Protein AF-A0A7C4MKB6-F1 (afdb_monomer)

Mean predicted aligned error: 14.0 Å

pLDDT: mean 79.18, std 19.75, range [40.75, 98.25]

Secondary structure (DSSP, 8-state):
--------TT--------------TTSHHHHHHHHHHHHHHHHHHHHHHHHHHHHHHHHHHTS---HHHHHHHHHHHHHHHHHHHHHHHHHHHHHHHHHHH-

Nearest PDB structures (foldseek):
  5j2l-assembly1_B  TM=8.017E-01  e=1.141E+00  synthetic construct
  3fd9-assembly1_C  TM=7.558E-01  e=8.996E+00  Pseudomonas aeruginosa UCBPP-PA14

Radius of gyration: 30.54 Å; Cα contacts (8 Å, |Δi|>4): 33; chains: 1; bounding box: 99×47×46 Å

Solvent-accessible surface area (backbone atoms only — not comparable to full-atom values): 6177 Å² total; per-residue (Å²): 138,81,87,85,86,77,88,73,91,89,71,81,82,71,78,73,81,81,73,79,77,81,70,72,91,68,68,70,56,63,69,47,53,56,60,47,52,54,50,52,48,53,50,52,32,53,52,31,43,52,50,20,51,50,42,47,50,33,44,75,71,63,78,39,86,63,62,65,62,32,51,51,34,43,51,50,21,54,50,42,49,53,52,50,48,56,50,51,52,56,50,51,54,52,52,55,51,54,66,71,75,109

Foldseek 3Di:
DDDDDDDDPPPPPPPDPPPPPPPDPPPVVVVVVVVVVLVVLVVVLVVLVVVLVVVVVCCVVVVDVDPVVSVVSVVVSVVSVVVSVVVVVVVVVVVVVVVVVD

Sequence (102 aa):
MVGKIILSLDRLNLPKPKVEEKITKEEEKVESGFLKLLKDGLKKVNDLEKEADNLSQKLATGEIDDVHEVAIAVRKAELAVRLLTEIRNRLIDAYDRLSRLT

Structure (mmCIF, N/CA/C/O backbone):
data_AF-A0A7C4MKB6-F1
#
_entry.id   AF-A0A7C4MKB6-F1
#
loop_
_atom_site.group_PDB
_atom_site.id
_atom_site.type_symbol
_atom_site.label_atom_id
_atom_site.label_alt_id
_atom_site.label_comp_id
_atom_site.label_asym_id
_atom_site.label_entity_id
_atom_site.label_seq_id
_atom_site.pdbx_PDB_ins_code
_atom_site.Cartn_x
_atom_site.Cartn_y
_atom_site.Cartn_z
_atom_site.occupancy
_atom_site.B_iso_or_equiv
_atom_site.auth_seq_id
_atom_site.auth_comp_id
_atom_site.auth_asym_id
_atom_site.auth_atom_id
_atom_site.pdbx_PDB_model_num
ATOM 1 N N . MET A 1 1 ? 80.114 -39.858 7.211 1.00 43.62 1 MET A N 1
ATOM 2 C CA . MET A 1 1 ? 79.692 -39.264 5.921 1.00 43.62 1 MET A CA 1
ATOM 3 C C . MET A 1 1 ? 78.258 -39.721 5.700 1.00 43.62 1 MET A C 1
ATOM 5 O O . MET A 1 1 ? 78.057 -40.916 5.688 1.00 43.62 1 MET A O 1
ATOM 9 N N . VAL A 1 2 ? 77.210 -38.907 5.633 1.00 40.75 2 VAL A N 1
ATOM 10 C CA . VAL A 1 2 ? 77.088 -37.484 5.314 1.00 40.75 2 VAL A CA 1
ATOM 11 C C . VAL A 1 2 ? 75.821 -36.998 6.032 1.00 40.75 2 VAL A C 1
ATOM 13 O O . VAL A 1 2 ? 74.726 -37.470 5.749 1.00 40.75 2 VAL A O 1
ATOM 16 N N . GLY A 1 3 ? 75.981 -36.099 7.004 1.00 41.25 3 GLY A N 1
ATOM 17 C CA . GLY A 1 3 ? 74.882 -35.259 7.471 1.00 41.25 3 GLY A CA 1
ATOM 18 C C . GLY A 1 3 ? 74.602 -34.150 6.453 1.00 41.25 3 GLY A C 1
ATOM 19 O O . GLY A 1 3 ? 75.486 -33.812 5.669 1.00 41.25 3 GLY A O 1
ATOM 20 N N . LYS A 1 4 ? 73.407 -33.552 6.551 1.00 56.78 4 LYS A N 1
ATOM 21 C CA . LYS A 1 4 ? 72.849 -32.444 5.742 1.00 56.78 4 LYS A CA 1
ATOM 22 C C . LYS A 1 4 ? 72.079 -32.846 4.481 1.00 56.78 4 LYS A C 1
ATOM 24 O O . LYS A 1 4 ? 72.532 -32.566 3.382 1.00 56.78 4 LYS A O 1
ATOM 29 N N . ILE A 1 5 ? 70.852 -33.338 4.662 1.00 48.12 5 ILE A N 1
ATOM 30 C CA . ILE A 1 5 ? 69.697 -32.877 3.867 1.00 48.12 5 ILE A CA 1
ATOM 31 C C . ILE A 1 5 ? 68.487 -32.775 4.817 1.00 48.12 5 ILE A C 1
ATOM 33 O O . ILE A 1 5 ? 67.498 -33.485 4.702 1.00 48.12 5 ILE A O 1
ATOM 37 N N . ILE A 1 6 ? 68.598 -31.917 5.834 1.00 43.72 6 ILE A N 1
ATOM 38 C CA . ILE A 1 6 ? 67.425 -31.155 6.278 1.00 43.72 6 ILE A CA 1
ATOM 39 C C . ILE A 1 6 ? 67.413 -29.920 5.381 1.00 43.72 6 ILE A C 1
ATOM 41 O O . ILE A 1 6 ? 68.487 -29.407 5.064 1.00 43.72 6 ILE A O 1
ATOM 45 N N . LEU A 1 7 ? 66.210 -29.439 5.067 1.00 49.56 7 LEU A N 1
ATOM 46 C CA . LEU A 1 7 ? 65.864 -28.202 4.357 1.00 49.56 7 LEU A CA 1
ATOM 47 C C . LEU A 1 7 ? 65.522 -28.440 2.886 1.00 49.56 7 LEU A C 1
ATOM 49 O O . LEU A 1 7 ? 66.403 -28.412 2.034 1.00 49.56 7 LEU A O 1
ATOM 53 N N . SER A 1 8 ? 64.222 -28.606 2.600 1.00 53.00 8 SER A N 1
ATOM 54 C CA . SER A 1 8 ? 63.514 -27.761 1.608 1.00 53.00 8 SER A CA 1
ATOM 55 C C . SER A 1 8 ? 62.029 -28.100 1.381 1.00 53.00 8 SER A C 1
ATOM 57 O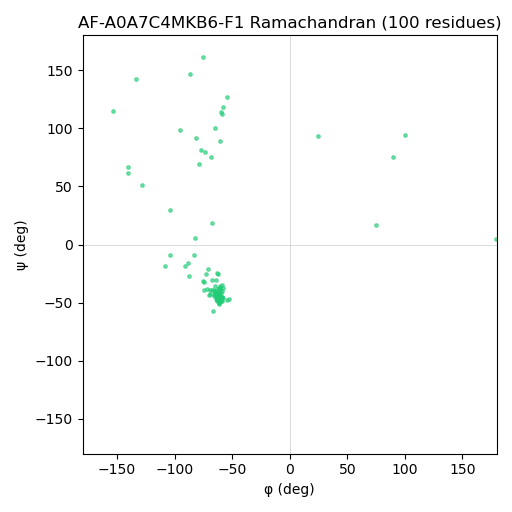 O . SER A 1 8 ? 61.402 -27.442 0.560 1.00 53.00 8 SER A O 1
ATOM 59 N N . LEU A 1 9 ? 61.402 -29.036 2.106 1.00 49.69 9 LEU A N 1
ATOM 60 C CA . L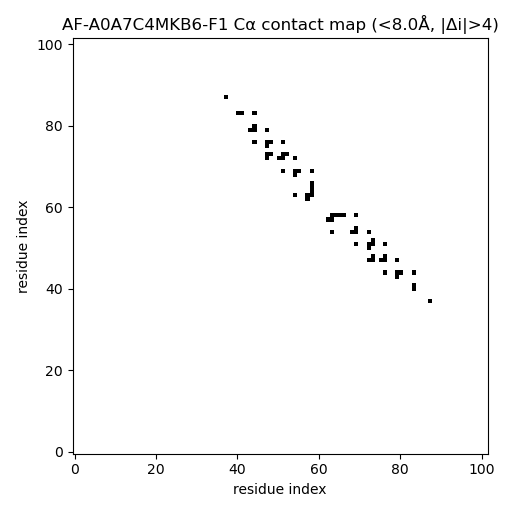EU A 1 9 ? 59.971 -29.329 1.873 1.00 49.69 9 LEU A CA 1
ATOM 61 C C . LEU A 1 9 ? 58.973 -28.379 2.572 1.00 49.69 9 LEU A C 1
ATOM 63 O O . LEU A 1 9 ? 57.773 -28.561 2.425 1.00 49.69 9 LEU A O 1
ATOM 67 N N . ASP A 1 10 ? 59.449 -27.311 3.223 1.00 55.91 10 ASP A N 1
ATOM 68 C CA . ASP A 1 10 ? 58.616 -26.278 3.874 1.00 55.91 10 ASP A CA 1
ATOM 69 C C . ASP A 1 10 ? 58.519 -24.956 3.090 1.00 55.91 10 ASP A C 1
ATOM 71 O O . ASP A 1 10 ? 58.379 -23.877 3.669 1.00 55.91 10 ASP A O 1
ATOM 75 N N . ARG A 1 11 ? 58.618 -24.979 1.754 1.00 57.00 11 ARG A N 1
ATOM 76 C CA . ARG A 1 11 ? 58.449 -23.756 0.945 1.00 57.00 11 ARG A CA 1
ATOM 77 C C . ARG A 1 11 ? 57.680 -23.987 -0.345 1.00 57.00 11 ARG A C 1
ATOM 79 O O . ARG A 1 11 ? 58.199 -23.765 -1.429 1.00 57.00 11 ARG A O 1
ATOM 86 N N . LEU A 1 12 ? 56.400 -24.312 -0.208 1.00 52.25 12 LEU A N 1
ATOM 87 C CA . LEU A 1 12 ? 55.410 -23.897 -1.202 1.00 52.25 12 LEU A CA 1
ATOM 88 C C . LEU A 1 12 ? 54.224 -23.195 -0.520 1.00 52.25 12 LEU A C 1
ATOM 90 O O . LEU A 1 12 ? 53.063 -23.512 -0.747 1.00 52.25 12 LEU A O 1
ATOM 94 N N . ASN A 1 13 ? 54.518 -22.198 0.324 1.00 54.25 13 ASN A N 1
ATOM 95 C CA . ASN A 1 13 ? 53.535 -21.161 0.632 1.00 54.25 13 ASN A CA 1
ATOM 96 C C . ASN A 1 13 ? 53.491 -20.207 -0.564 1.00 54.25 13 ASN A C 1
ATOM 98 O O . ASN A 1 13 ? 54.178 -19.186 -0.587 1.00 54.25 13 ASN A O 1
ATOM 102 N N . LEU A 1 14 ? 52.751 -20.607 -1.599 1.00 63.56 14 LEU A N 1
ATOM 103 C CA . LEU A 1 14 ? 52.451 -19.742 -2.731 1.00 63.56 14 LEU A CA 1
ATOM 104 C C . LEU A 1 14 ? 51.746 -18.494 -2.175 1.00 63.56 14 LEU A C 1
ATOM 106 O O . LEU A 1 14 ? 50.680 -18.635 -1.566 1.00 63.56 14 LEU A O 1
ATOM 110 N N . PRO A 1 15 ? 52.306 -17.280 -2.334 1.00 55.88 15 PRO A N 1
ATOM 111 C CA . PRO A 1 15 ? 51.576 -16.073 -1.997 1.00 55.88 15 PRO A CA 1
ATOM 112 C C . PRO A 1 15 ? 50.320 -16.054 -2.866 1.00 55.88 15 PRO A C 1
ATOM 114 O O . PRO A 1 15 ? 50.400 -15.980 -4.092 1.00 55.88 15 PRO A O 1
ATOM 117 N N . LYS A 1 16 ? 49.151 -16.172 -2.229 1.00 60.62 16 LYS A N 1
ATOM 118 C CA . LYS A 1 16 ? 47.872 -15.943 -2.903 1.00 60.62 16 LYS A CA 1
ATOM 119 C C . LYS A 1 16 ? 47.959 -14.551 -3.534 1.00 60.62 16 LYS A C 1
ATOM 121 O O . LYS A 1 16 ? 48.314 -13.617 -2.808 1.00 60.62 16 LYS A O 1
ATOM 126 N N . PRO A 1 17 ? 47.691 -14.390 -4.841 1.00 45.50 17 PRO A N 1
ATOM 127 C CA . PRO A 1 17 ? 47.706 -13.076 -5.451 1.00 45.50 17 PRO A CA 1
ATOM 128 C C . PRO A 1 17 ? 46.679 -12.227 -4.710 1.00 45.50 17 PRO A C 1
ATOM 130 O O . PRO A 1 17 ? 45.478 -12.493 -4.745 1.00 45.50 17 PRO A O 1
ATOM 133 N N . LYS A 1 18 ? 47.174 -11.228 -3.981 1.00 57.06 18 LYS A N 1
ATOM 134 C CA . LYS A 1 18 ? 46.357 -10.155 -3.439 1.00 57.06 18 LYS A CA 1
ATOM 135 C C . LYS A 1 18 ? 46.000 -9.278 -4.629 1.00 57.06 18 LYS A C 1
ATOM 137 O O . LYS A 1 18 ? 46.660 -8.281 -4.895 1.00 57.06 18 LYS A O 1
ATOM 142 N N . VAL A 1 19 ? 45.011 -9.728 -5.396 1.00 56.81 19 VAL A N 1
ATOM 143 C CA . VAL A 1 19 ? 44.291 -8.856 -6.313 1.00 56.81 19 VAL A CA 1
ATOM 144 C C . VAL A 1 19 ? 43.578 -7.871 -5.401 1.00 56.81 19 VAL A C 1
ATOM 146 O O . VAL A 1 19 ? 42.606 -8.205 -4.728 1.00 56.81 19 VAL A O 1
ATOM 149 N N . GLU A 1 20 ? 44.157 -6.684 -5.270 1.00 53.22 20 GLU A N 1
ATOM 150 C CA . GLU A 1 20 ? 43.446 -5.521 -4.771 1.00 53.22 20 GLU A CA 1
ATOM 151 C C . GLU A 1 20 ? 42.293 -5.258 -5.743 1.00 53.22 20 GLU A C 1
ATOM 153 O O . GLU A 1 20 ? 42.437 -4.533 -6.723 1.00 53.22 20 GLU A O 1
ATOM 158 N N . GLU A 1 21 ? 41.140 -5.876 -5.486 1.00 50.62 21 GLU A N 1
ATOM 159 C CA . GLU A 1 21 ? 39.869 -5.493 -6.089 1.00 50.62 21 GLU A CA 1
ATOM 160 C C . GLU A 1 21 ? 39.463 -4.120 -5.541 1.00 50.62 21 GLU A C 1
ATOM 162 O O . GLU A 1 21 ? 38.571 -3.963 -4.710 1.00 50.62 21 GLU A O 1
ATOM 167 N N . LYS A 1 22 ? 40.125 -3.074 -6.036 1.00 53.84 22 LYS A N 1
ATOM 168 C CA . LYS A 1 22 ? 39.457 -1.792 -6.255 1.00 53.84 22 LYS A CA 1
ATOM 169 C C . LYS A 1 22 ? 38.654 -1.913 -7.549 1.00 53.84 22 LYS A C 1
ATOM 171 O O . LYS A 1 22 ? 38.994 -1.305 -8.557 1.00 53.84 22 LYS A O 1
ATOM 176 N N . ILE A 1 23 ? 37.595 -2.715 -7.509 1.00 46.78 23 ILE A N 1
ATOM 177 C CA . ILE A 1 23 ? 36.562 -2.718 -8.541 1.00 46.78 23 ILE A CA 1
ATOM 178 C C . ILE A 1 23 ? 35.448 -1.795 -8.031 1.00 46.78 23 ILE A C 1
ATOM 180 O O . ILE A 1 23 ? 34.709 -2.105 -7.102 1.00 46.78 23 ILE A O 1
ATOM 184 N N . THR A 1 24 ? 35.496 -0.564 -8.539 1.00 45.34 24 THR A N 1
ATOM 185 C CA . THR A 1 24 ? 34.351 0.290 -8.893 1.00 45.34 24 THR A CA 1
ATOM 186 C C . THR A 1 24 ? 33.022 0.018 -8.172 1.00 45.34 24 THR A C 1
ATOM 188 O O . THR A 1 24 ? 32.150 -0.707 -8.635 1.00 45.34 24 THR A O 1
ATOM 191 N N . LYS A 1 25 ? 32.814 0.753 -7.075 1.00 50.19 25 LYS A N 1
ATOM 192 C CA . LYS A 1 25 ? 31.575 0.861 -6.277 1.00 50.19 25 LYS A CA 1
ATOM 193 C C . LYS A 1 25 ? 30.392 1.556 -6.988 1.00 50.19 25 LYS A C 1
ATOM 195 O O . LYS A 1 25 ? 29.479 2.043 -6.320 1.00 50.19 25 LYS A O 1
ATOM 200 N N . GLU A 1 26 ? 30.421 1.663 -8.313 1.00 48.91 26 GLU A N 1
ATOM 201 C CA . GLU A 1 26 ? 29.447 2.441 -9.096 1.00 48.91 26 GLU A CA 1
ATOM 202 C C . GLU A 1 26 ? 28.467 1.578 -9.905 1.00 48.91 26 GLU A C 1
ATOM 204 O O . GLU A 1 26 ? 27.375 2.054 -10.206 1.00 48.91 26 GLU A O 1
ATOM 209 N N . GLU A 1 27 ? 28.760 0.297 -10.152 1.00 47.88 27 GLU A N 1
ATOM 210 C CA . GLU A 1 27 ? 27.881 -0.579 -10.949 1.00 47.88 27 GLU A CA 1
ATOM 211 C C . GLU A 1 27 ? 26.780 -1.278 -10.116 1.00 47.88 27 GLU A C 1
ATOM 213 O O . GLU A 1 27 ? 25.671 -1.475 -10.606 1.00 47.88 27 GLU A O 1
ATOM 218 N N . GLU A 1 28 ? 26.987 -1.522 -8.815 1.00 48.78 28 GLU A N 1
ATOM 219 C CA . GLU A 1 28 ? 25.980 -2.162 -7.934 1.00 48.78 28 GLU A CA 1
ATOM 220 C C . GLU A 1 28 ? 24.758 -1.278 -7.603 1.00 48.78 28 GLU A C 1
ATOM 222 O O . GLU A 1 28 ? 23.700 -1.768 -7.196 1.00 48.78 28 GLU A O 1
ATOM 227 N N . LYS A 1 29 ? 24.858 0.052 -7.740 1.00 53.16 29 LYS A N 1
ATOM 228 C CA . LYS A 1 29 ? 23.768 0.949 -7.312 1.00 53.16 29 LYS A CA 1
ATOM 229 C C . LYS A 1 29 ? 22.575 0.946 -8.264 1.00 53.16 29 LYS A C 1
ATOM 231 O O . LYS A 1 29 ? 21.447 1.127 -7.797 1.00 53.16 29 LYS A O 1
ATOM 236 N N . VAL A 1 30 ? 22.794 0.744 -9.562 1.00 53.34 30 VAL A N 1
ATOM 237 C CA . VAL A 1 30 ? 21.730 0.840 -10.576 1.00 53.34 30 VAL A CA 1
ATOM 238 C C . VAL A 1 30 ? 20.806 -0.378 -10.521 1.00 53.34 30 VAL A C 1
ATOM 240 O O . VAL A 1 30 ? 19.586 -0.215 -10.553 1.00 53.34 30 VAL A O 1
ATOM 243 N N . GLU A 1 31 ? 21.360 -1.573 -10.307 1.00 55.16 31 GLU A N 1
ATOM 244 C CA . GLU A 1 31 ? 20.581 -2.808 -10.135 1.00 55.16 31 GLU A CA 1
ATOM 245 C C . GLU A 1 31 ? 19.696 -2.757 -8.870 1.00 55.16 31 GLU A C 1
ATOM 247 O O . GLU A 1 31 ? 18.571 -3.264 -8.843 1.00 55.16 31 GLU A O 1
ATOM 252 N N . SER A 1 32 ? 20.148 -2.033 -7.838 1.00 64.25 32 SER A N 1
ATOM 253 C CA . SER A 1 32 ? 19.413 -1.871 -6.579 1.00 64.25 32 SER A CA 1
ATOM 254 C C . SER A 1 32 ? 18.208 -0.921 -6.666 1.00 64.25 32 SER A C 1
ATOM 256 O O . SER A 1 32 ? 17.215 -1.125 -5.966 1.00 64.25 32 SER A O 1
ATOM 258 N N . GLY A 1 33 ? 18.258 0.115 -7.513 1.00 79.75 33 GLY A N 1
ATOM 259 C CA . GLY A 1 33 ? 17.249 1.183 -7.536 1.00 79.75 33 GLY A CA 1
ATOM 260 C C . GLY A 1 33 ? 15.875 0.708 -8.014 1.00 79.75 33 GLY A C 1
ATOM 261 O O . GLY A 1 33 ? 14.849 1.085 -7.445 1.00 79.75 33 GLY A O 1
ATOM 262 N N . PHE A 1 34 ? 15.867 -0.174 -9.015 1.00 77.38 34 PHE A N 1
ATOM 263 C CA . PHE A 1 34 ? 14.663 -0.763 -9.598 1.00 77.38 34 PHE A CA 1
ATOM 264 C C . PHE A 1 34 ? 13.923 -1.674 -8.612 1.00 77.38 34 PHE A C 1
ATOM 266 O O . PHE A 1 34 ? 12.756 -1.435 -8.287 1.00 77.38 34 PHE A O 1
ATOM 2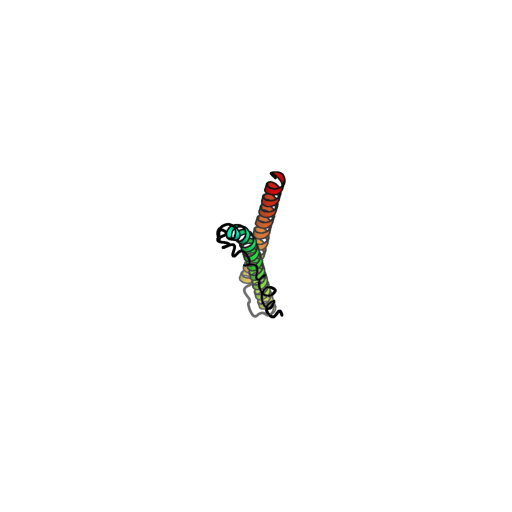73 N N . LEU A 1 35 ? 14.618 -2.696 -8.102 1.00 82.75 35 LEU A N 1
ATOM 274 C CA . LEU A 1 35 ? 14.042 -3.646 -7.151 1.00 82.75 35 LEU A CA 1
ATOM 275 C C . LEU A 1 35 ? 13.592 -2.932 -5.880 1.00 82.75 35 LEU A C 1
ATOM 277 O O . LEU A 1 35 ? 12.554 -3.273 -5.313 1.00 82.75 35 LEU A O 1
ATOM 281 N N . LYS A 1 36 ? 14.336 -1.904 -5.459 1.00 87.75 36 LYS A N 1
ATOM 282 C CA . LYS A 1 36 ? 13.961 -1.063 -4.329 1.00 87.75 36 LYS A CA 1
ATOM 283 C C . LYS A 1 36 ? 12.658 -0.308 -4.586 1.00 87.75 36 LYS A C 1
ATOM 285 O O . LYS A 1 36 ? 11.778 -0.374 -3.738 1.00 87.75 36 LYS A O 1
ATOM 290 N N . LEU A 1 37 ? 12.496 0.354 -5.735 1.00 86.06 37 LEU A N 1
ATOM 291 C CA . LEU A 1 37 ? 11.260 1.078 -6.052 1.00 86.06 37 LEU A CA 1
ATOM 292 C C . LEU A 1 37 ? 10.043 0.142 -6.089 1.00 86.06 37 LEU A C 1
ATOM 294 O O . LEU A 1 37 ? 9.006 0.464 -5.512 1.00 86.06 37 LEU A O 1
ATOM 298 N N . LEU A 1 38 ? 10.176 -1.028 -6.723 1.00 87.56 38 LEU A N 1
ATOM 299 C CA . LEU A 1 38 ? 9.102 -2.022 -6.779 1.00 87.56 38 LEU A CA 1
ATOM 300 C C . LEU A 1 38 ? 8.747 -2.547 -5.379 1.00 87.56 38 LEU A C 1
ATOM 302 O O . LEU A 1 38 ? 7.571 -2.630 -5.028 1.00 87.56 38 LEU A O 1
ATOM 306 N N . LYS A 1 39 ? 9.758 -2.862 -4.562 1.00 91.75 39 LYS A N 1
ATOM 307 C CA . LYS A 1 39 ? 9.580 -3.323 -3.180 1.00 91.75 39 LYS A CA 1
ATOM 308 C C . LYS A 1 39 ? 8.928 -2.257 -2.301 1.00 91.75 39 LYS A C 1
ATOM 310 O O . LYS A 1 39 ? 8.029 -2.577 -1.526 1.00 91.75 39 LYS A O 1
ATOM 315 N N . ASP A 1 40 ? 9.353 -1.006 -2.438 1.00 92.81 40 ASP A N 1
ATOM 316 C CA . ASP A 1 40 ? 8.787 0.131 -1.714 1.00 92.81 40 ASP A CA 1
ATOM 317 C C . ASP A 1 40 ? 7.319 0.354 -2.125 1.00 92.81 40 ASP A C 1
ATOM 319 O O . ASP A 1 40 ? 6.460 0.546 -1.263 1.00 92.81 40 ASP A O 1
ATOM 323 N N . GLY A 1 41 ? 7.004 0.243 -3.421 1.00 93.06 41 GLY A N 1
ATOM 324 C CA . GLY A 1 41 ? 5.637 0.323 -3.940 1.00 93.06 41 GLY A CA 1
ATOM 325 C C . 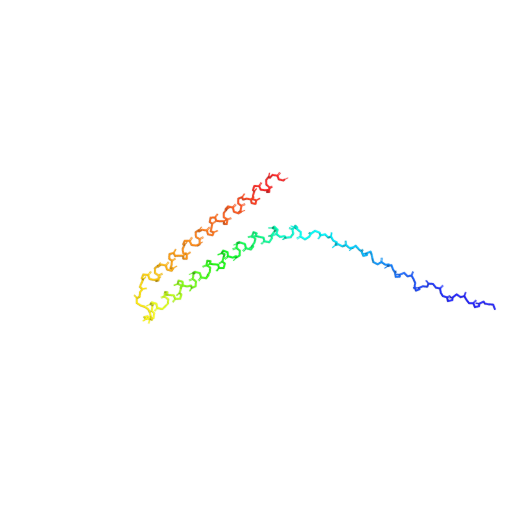GLY A 1 41 ? 4.733 -0.797 -3.420 1.00 93.06 41 GLY A C 1
ATOM 326 O O . GLY A 1 41 ? 3.645 -0.522 -2.920 1.00 93.06 41 GLY A O 1
ATOM 327 N N . LEU A 1 42 ? 5.205 -2.048 -3.459 1.00 95.69 42 LEU A N 1
ATOM 328 C CA . LEU A 1 42 ? 4.498 -3.203 -2.892 1.00 95.69 42 LEU A CA 1
ATOM 329 C C . LEU A 1 42 ? 4.230 -3.028 -1.398 1.00 95.69 42 LEU A C 1
ATOM 331 O O . LEU A 1 42 ? 3.114 -3.259 -0.936 1.00 95.69 42 LEU A O 1
ATOM 335 N N . LYS A 1 43 ? 5.238 -2.577 -0.642 1.00 97.00 43 LYS A N 1
ATOM 336 C CA . LYS A 1 43 ? 5.083 -2.291 0.784 1.00 97.00 43 LYS A CA 1
ATOM 337 C C . LYS A 1 43 ? 4.015 -1.221 1.007 1.00 97.00 43 LYS A C 1
ATOM 339 O O . LYS A 1 43 ? 3.141 -1.410 1.845 1.00 97.00 43 LYS A O 1
ATOM 344 N N . LYS A 1 44 ? 4.046 -0.137 0.227 1.00 96.56 44 LYS A N 1
ATOM 345 C CA . LYS A 1 44 ? 3.074 0.953 0.348 1.00 96.56 44 LYS A CA 1
ATOM 346 C C . LYS A 1 44 ? 1.645 0.498 0.054 1.00 96.56 44 LYS A C 1
ATOM 348 O O . LYS A 1 44 ? 0.738 0.911 0.769 1.00 96.56 44 LYS A O 1
ATOM 353 N N . VAL A 1 45 ? 1.450 -0.334 -0.967 1.00 97.12 45 VAL A N 1
ATOM 354 C CA . VAL A 1 45 ? 0.143 -0.928 -1.285 1.00 97.12 45 VAL A CA 1
ATOM 355 C C . VAL A 1 45 ? -0.353 -1.787 -0.126 1.00 97.12 45 VAL A C 1
ATOM 357 O O . VAL A 1 45 ? -1.456 -1.567 0.356 1.00 97.12 45 VAL A O 1
ATOM 360 N N . ASN A 1 46 ? 0.487 -2.687 0.383 1.00 97.94 46 ASN A N 1
ATOM 361 C CA . ASN A 1 46 ? 0.144 -3.539 1.520 1.00 97.94 46 ASN A CA 1
ATOM 362 C C . ASN A 1 46 ? -0.185 -2.730 2.789 1.00 97.94 46 ASN A C 1
ATOM 364 O O . ASN A 1 46 ? -1.079 -3.099 3.543 1.00 97.94 46 ASN A O 1
ATOM 368 N N . ASP A 1 47 ? 0.530 -1.633 3.040 1.00 98.25 47 ASP A N 1
ATOM 369 C CA . ASP A 1 47 ? 0.239 -0.759 4.180 1.00 98.25 47 ASP A CA 1
ATOM 370 C C . ASP A 1 47 ? -1.135 -0.078 4.022 1.00 98.25 47 ASP A C 1
ATOM 372 O O . ASP A 1 47 ? -1.883 0.007 4.993 1.00 98.25 47 ASP A O 1
ATOM 376 N N . LEU A 1 48 ? -1.495 0.348 2.804 1.00 98.12 48 LEU A N 1
ATOM 377 C CA . LEU A 1 48 ? -2.808 0.936 2.507 1.00 98.12 48 LEU A CA 1
ATOM 378 C C . LEU A 1 48 ? -3.949 -0.088 2.586 1.00 98.12 48 LEU A C 1
ATOM 380 O O . LEU A 1 48 ? -5.019 0.249 3.082 1.00 98.12 48 LEU A O 1
ATOM 384 N N . GLU A 1 49 ? -3.734 -1.324 2.129 1.00 97.44 49 GLU A N 1
ATOM 385 C CA . GLU A 1 49 ? -4.721 -2.402 2.285 1.00 97.44 49 GLU A CA 1
ATOM 386 C C . GLU A 1 49 ? -4.975 -2.705 3.763 1.00 97.44 49 GLU A C 1
ATOM 388 O O . GLU A 1 49 ? -6.121 -2.719 4.198 1.00 97.44 49 GLU A O 1
ATOM 393 N N . LYS A 1 50 ? -3.917 -2.831 4.575 1.00 98.12 50 LYS A N 1
ATOM 394 C CA . LYS A 1 50 ? -4.057 -3.045 6.024 1.00 98.12 50 LYS A CA 1
ATOM 395 C C . LYS A 1 50 ? -4.777 -1.901 6.730 1.00 98.12 50 LYS A C 1
ATOM 397 O O . LYS A 1 50 ? -5.518 -2.143 7.680 1.00 98.12 50 LYS A O 1
ATOM 402 N N . GLU A 1 51 ? -4.533 -0.661 6.312 1.00 97.19 51 GLU A N 1
ATOM 403 C CA . GLU A 1 51 ? -5.236 0.514 6.833 1.00 97.19 51 GLU A CA 1
ATOM 404 C C . GLU A 1 51 ? -6.733 0.441 6.502 1.00 97.19 51 GLU A C 1
ATOM 406 O O . GLU A 1 51 ? -7.566 0.598 7.396 1.00 97.19 51 GLU A O 1
ATOM 411 N N . ALA A 1 52 ? -7.073 0.131 5.248 1.00 97.12 52 ALA A N 1
ATOM 412 C CA . ALA A 1 52 ? -8.453 -0.042 4.810 1.00 97.12 52 ALA A CA 1
ATOM 413 C C . ALA A 1 52 ? -9.161 -1.187 5.555 1.00 97.12 52 ALA A C 1
ATOM 415 O O . ALA A 1 52 ? -10.292 -1.010 6.008 1.00 97.12 52 ALA A O 1
ATOM 416 N N . ASP A 1 53 ? -8.489 -2.324 5.747 1.00 97.12 53 ASP A N 1
ATOM 417 C CA . ASP A 1 53 ? -9.015 -3.469 6.496 1.00 97.12 53 ASP A CA 1
ATOM 418 C C . ASP A 1 53 ? -9.247 -3.130 7.972 1.00 97.12 53 A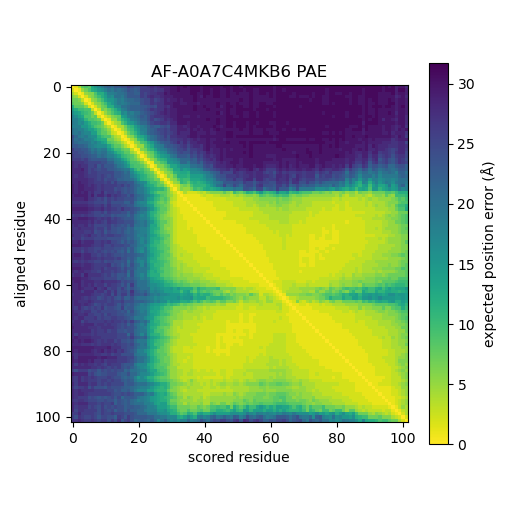SP A C 1
ATOM 420 O O . ASP A 1 53 ? -10.285 -3.474 8.538 1.00 97.12 53 ASP A O 1
ATOM 424 N N . ASN A 1 54 ? -8.304 -2.421 8.601 1.00 97.06 54 ASN A N 1
ATOM 425 C CA . ASN A 1 54 ? -8.419 -2.003 9.998 1.00 97.06 54 ASN A CA 1
ATOM 426 C C . ASN A 1 54 ? -9.620 -1.074 10.202 1.00 97.06 54 ASN A C 1
ATOM 428 O O . ASN A 1 54 ? -10.425 -1.289 11.106 1.00 97.06 54 ASN A O 1
ATOM 432 N N . LEU A 1 55 ? -9.761 -0.065 9.340 1.00 96.25 55 LEU A N 1
ATOM 433 C CA . LEU A 1 55 ? -10.886 0.865 9.390 1.00 96.25 55 LEU A CA 1
ATOM 434 C C . LEU A 1 55 ? -12.211 0.146 9.104 1.00 96.25 55 LEU A C 1
ATOM 436 O O . LEU A 1 55 ? -13.196 0.374 9.801 1.00 96.25 55 LEU A O 1
ATOM 440 N N . SER A 1 56 ? -12.225 -0.790 8.154 1.00 94.88 56 SER A N 1
ATOM 441 C CA . SER A 1 56 ? -13.406 -1.612 7.866 1.00 94.88 56 SER A CA 1
ATOM 442 C C . SER A 1 56 ? -13.820 -2.468 9.065 1.00 94.88 56 SER A C 1
ATOM 444 O O . SER A 1 56 ? -15.008 -2.566 9.369 1.00 94.88 56 SER A O 1
ATOM 446 N N . GLN A 1 57 ? -12.856 -3.053 9.784 1.00 96.06 57 GLN A N 1
ATOM 447 C CA . GLN A 1 57 ? -13.131 -3.793 11.017 1.00 96.06 57 GLN A CA 1
ATOM 448 C C . GLN A 1 57 ? -13.691 -2.889 12.111 1.00 96.06 57 GLN A C 1
ATOM 450 O O . GLN A 1 57 ? -14.702 -3.241 12.707 1.00 96.06 57 GLN A O 1
ATOM 455 N N . LYS A 1 58 ? -13.083 -1.722 12.342 1.00 95.19 58 LYS A N 1
ATOM 456 C CA . LYS A 1 58 ? -13.554 -0.765 13.352 1.00 95.19 58 LYS A CA 1
ATOM 457 C C . LYS A 1 58 ? -14.966 -0.264 13.076 1.00 95.19 58 LYS A C 1
ATOM 459 O O . LYS A 1 58 ? -15.745 -0.084 14.005 1.00 95.19 58 LYS A O 1
ATOM 464 N N . LEU A 1 59 ? -15.309 -0.062 11.806 1.00 94.44 59 LEU A N 1
ATOM 465 C CA . LEU A 1 59 ? -16.670 0.296 11.416 1.00 94.44 59 LEU A CA 1
ATOM 466 C C . LEU A 1 59 ? -17.643 -0.852 11.709 1.00 94.44 59 LEU A C 1
ATOM 468 O O . LEU A 1 59 ? -18.724 -0.632 12.243 1.00 94.44 59 LEU A O 1
ATOM 472 N N . ALA A 1 60 ? -17.251 -2.092 11.405 1.00 92.75 60 ALA A N 1
ATOM 473 C CA . ALA A 1 60 ? -18.074 -3.267 11.677 1.00 92.75 60 ALA A CA 1
ATOM 474 C C . ALA A 1 60 ? -18.253 -3.549 13.182 1.00 92.75 60 ALA A C 1
ATOM 476 O O . ALA A 1 60 ? -19.292 -4.080 13.576 1.00 92.75 60 ALA A O 1
ATOM 477 N N . THR A 1 61 ? -17.268 -3.206 14.020 1.00 95.31 61 THR A N 1
ATOM 478 C CA . THR A 1 61 ? -17.361 -3.317 15.487 1.00 95.31 61 THR A CA 1
ATOM 479 C C . THR A 1 61 ? -18.063 -2.125 16.141 1.00 95.31 61 THR A C 1
ATOM 481 O O . THR A 1 61 ? -18.382 -2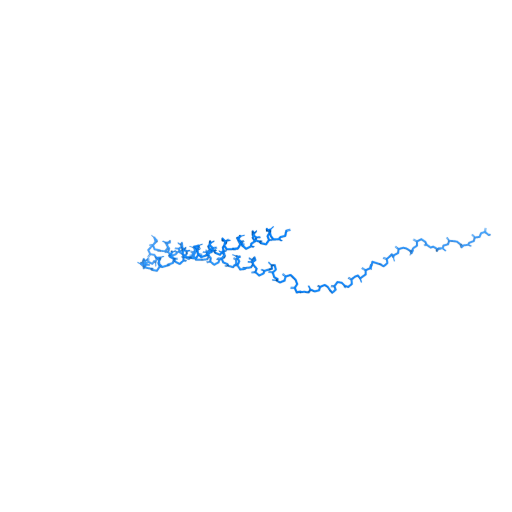.200 17.328 1.00 95.31 61 THR A O 1
ATOM 484 N N . GLY A 1 62 ? -18.342 -1.053 15.390 1.00 91.25 62 GLY A N 1
ATOM 485 C CA . GLY A 1 62 ? -18.928 0.186 15.909 1.00 91.25 62 GLY A CA 1
ATOM 486 C C . GLY A 1 62 ? -17.942 1.050 16.703 1.00 91.25 62 GLY A C 1
ATOM 487 O O . GLY A 1 62 ? -18.356 1.919 17.463 1.00 91.25 62 GLY A O 1
ATOM 488 N N . GLU A 1 63 ? -16.635 0.809 16.566 1.00 90.81 63 GLU A N 1
ATOM 489 C CA . GLU A 1 63 ? -15.584 1.664 17.136 1.00 90.81 63 GLU A CA 1
ATOM 490 C C . GLU A 1 63 ? -15.449 2.997 16.387 1.00 90.81 63 GLU A C 1
ATOM 492 O O . GLU A 1 63 ? -14.978 3.981 16.959 1.00 90.81 63 GLU A O 1
ATOM 497 N N . ILE A 1 64 ? -15.849 3.030 15.113 1.00 87.94 64 ILE A N 1
ATOM 498 C CA . ILE A 1 64 ? -15.978 4.246 14.306 1.00 87.94 64 ILE A CA 1
ATOM 499 C C . ILE A 1 64 ? -17.314 4.218 13.561 1.00 87.94 64 ILE A C 1
ATOM 501 O O . ILE A 1 64 ? -17.718 3.171 13.070 1.00 87.94 64 ILE A O 1
ATOM 505 N N . ASP A 1 65 ? -17.962 5.375 13.433 1.00 88.56 65 ASP A N 1
ATOM 506 C CA . ASP A 1 65 ? -19.222 5.525 12.683 1.00 88.56 65 ASP A CA 1
ATOM 507 C C . ASP A 1 65 ? -19.014 6.189 11.310 1.00 88.56 65 ASP A C 1
ATOM 509 O O . ASP A 1 65 ? -19.928 6.256 10.483 1.00 88.56 65 ASP A O 1
ATOM 513 N N . ASP A 1 66 ? -17.807 6.705 11.051 1.00 89.00 66 ASP A N 1
ATOM 514 C CA . ASP A 1 66 ? -17.502 7.445 9.830 1.00 89.00 66 ASP A CA 1
ATOM 515 C C . ASP A 1 66 ? -17.208 6.502 8.654 1.00 89.00 66 ASP A C 1
ATOM 517 O O . ASP A 1 66 ? -16.077 6.096 8.371 1.00 89.00 66 ASP A O 1
ATOM 521 N N . VAL A 1 67 ? -18.269 6.187 7.916 1.00 92.38 67 VAL A N 1
ATOM 522 C CA . VAL A 1 67 ? -18.208 5.417 6.668 1.00 92.38 67 VAL A CA 1
ATOM 523 C C . VAL A 1 67 ? -17.391 6.103 5.567 1.00 92.38 67 VAL A C 1
ATOM 525 O O . VAL A 1 67 ? -16.884 5.419 4.674 1.00 92.38 67 VAL A O 1
ATOM 528 N N . HIS A 1 68 ? -17.251 7.434 5.587 1.00 95.12 68 HIS A N 1
ATOM 529 C CA . HIS A 1 68 ? -16.486 8.157 4.573 1.00 95.12 68 HIS A CA 1
ATOM 530 C C . HIS A 1 68 ? -14.990 7.914 4.735 1.00 95.12 68 HIS A C 1
ATOM 532 O O . HIS A 1 68 ? -14.299 7.749 3.729 1.00 95.12 68 HIS A O 1
ATOM 538 N N . GLU A 1 69 ? -14.492 7.843 5.968 1.00 93.19 69 GLU A N 1
ATOM 539 C CA . GLU A 1 69 ? -13.083 7.549 6.236 1.00 93.19 69 GLU A CA 1
ATOM 540 C C . GLU A 1 69 ? -12.698 6.156 5.715 1.00 93.19 69 GLU A C 1
ATOM 542 O O . GLU A 1 69 ? -11.721 6.015 4.970 1.00 93.19 69 GLU A O 1
ATOM 547 N N . VAL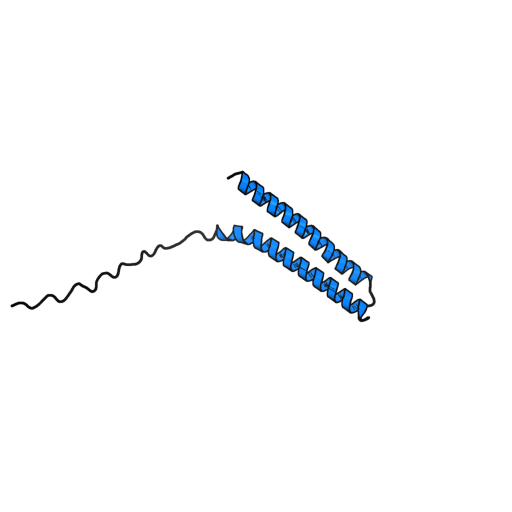 A 1 70 ? -13.531 5.149 5.999 1.00 95.25 70 VAL A N 1
ATOM 548 C CA . VAL A 1 70 ? -13.370 3.783 5.475 1.00 95.25 70 VAL A CA 1
ATOM 549 C C . VAL A 1 70 ? -13.394 3.785 3.948 1.00 95.25 70 VAL A C 1
ATOM 551 O O . VAL A 1 70 ? -12.496 3.237 3.306 1.00 95.25 70 VAL A O 1
ATOM 554 N N . ALA A 1 71 ? -14.384 4.450 3.346 1.00 95.94 71 ALA A N 1
ATOM 555 C CA . ALA A 1 71 ? -14.502 4.528 1.895 1.00 95.94 71 ALA A CA 1
ATOM 556 C C . ALA A 1 71 ? -13.269 5.187 1.256 1.00 95.94 71 ALA A C 1
ATOM 558 O O . ALA A 1 71 ? -12.768 4.710 0.238 1.00 95.94 71 ALA A O 1
ATOM 559 N N . ILE A 1 72 ? -12.734 6.255 1.852 1.00 97.06 72 ILE A N 1
ATOM 560 C CA . ILE A 1 72 ? -11.514 6.916 1.374 1.00 97.06 72 ILE A CA 1
ATOM 561 C C . ILE A 1 72 ? -10.315 5.968 1.464 1.00 97.06 72 ILE A C 1
ATOM 563 O O . ILE A 1 72 ? -9.534 5.896 0.512 1.00 97.06 72 ILE A O 1
ATOM 567 N N . ALA A 1 73 ? -10.153 5.247 2.574 1.00 96.94 73 ALA A N 1
ATOM 568 C CA . ALA A 1 73 ? -9.047 4.312 2.759 1.00 96.94 73 ALA A CA 1
ATOM 569 C C . ALA A 1 73 ? -9.074 3.183 1.719 1.00 96.94 73 ALA A C 1
ATOM 571 O O . ALA A 1 73 ? -8.074 2.951 1.036 1.00 96.94 73 ALA A O 1
ATOM 572 N N . VAL A 1 74 ? -10.244 2.575 1.501 1.00 96.81 74 VAL A N 1
ATOM 573 C CA . VAL A 1 74 ? -10.446 1.557 0.458 1.00 96.81 74 VAL A CA 1
ATOM 574 C C . VAL A 1 74 ? -10.092 2.116 -0.921 1.00 96.81 74 VAL A C 1
ATOM 576 O O . VAL A 1 74 ? -9.332 1.506 -1.671 1.00 96.81 74 VAL A O 1
ATOM 579 N N . ARG A 1 75 ? -10.553 3.329 -1.253 1.00 97.81 75 ARG A N 1
ATOM 580 C CA . ARG A 1 75 ? -10.251 3.954 -2.551 1.00 97.81 75 ARG A CA 1
ATOM 581 C C . ARG A 1 75 ? -8.772 4.263 -2.743 1.00 97.81 75 ARG A C 1
ATOM 583 O O . ARG A 1 75 ? -8.266 4.139 -3.860 1.00 97.81 75 ARG A O 1
ATOM 590 N N . LYS A 1 76 ? -8.065 4.652 -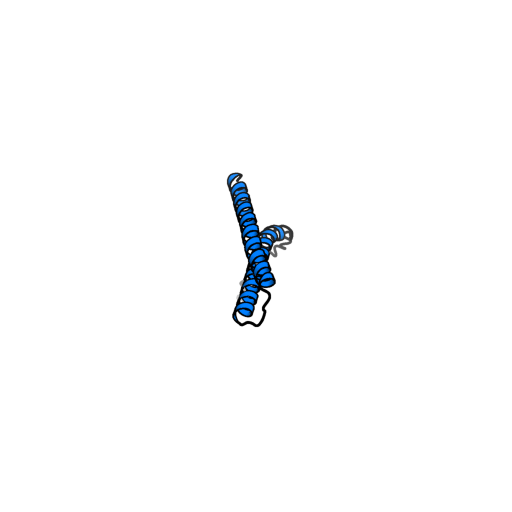1.680 1.00 97.56 76 LYS A N 1
ATOM 591 C CA . LYS A 1 76 ? -6.608 4.841 -1.717 1.00 97.56 76 LYS A CA 1
ATOM 592 C C . LYS A 1 76 ? -5.895 3.523 -2.015 1.00 97.56 76 LYS A C 1
ATOM 594 O O . LYS A 1 76 ? -5.002 3.521 -2.862 1.00 97.56 76 LYS A O 1
ATOM 599 N N . ALA A 1 77 ? -6.295 2.430 -1.366 1.00 97.88 77 ALA A N 1
ATOM 600 C CA . ALA A 1 77 ? -5.735 1.104 -1.617 1.00 97.88 77 ALA A CA 1
ATOM 601 C C . ALA A 1 77 ? -5.973 0.665 -3.075 1.00 97.88 77 ALA A C 1
ATOM 603 O O . ALA A 1 77 ? -5.015 0.357 -3.785 1.00 97.88 77 ALA A O 1
ATOM 604 N N . GLU A 1 78 ? -7.214 0.767 -3.571 1.00 97.44 78 GLU A N 1
ATOM 605 C CA . GLU A 1 78 ? -7.567 0.457 -4.966 1.00 97.44 78 GLU A CA 1
ATOM 606 C C . GLU A 1 78 ? -6.714 1.244 -5.974 1.00 97.44 78 GLU A C 1
ATOM 608 O O . GLU A 1 78 ? -6.185 0.684 -6.939 1.00 97.44 78 GLU A O 1
ATOM 613 N N . LEU A 1 79 ? -6.574 2.557 -5.765 1.00 97.62 79 LEU A N 1
ATOM 614 C CA . LEU A 1 79 ? -5.790 3.417 -6.648 1.00 97.62 79 LEU A CA 1
ATOM 615 C C . LEU A 1 79 ? -4.302 3.051 -6.619 1.00 97.62 79 LEU A C 1
ATOM 617 O O . LEU A 1 79 ? -3.655 3.029 -7.668 1.00 97.62 79 LEU A O 1
ATOM 621 N N . ALA A 1 80 ? -3.760 2.750 -5.439 1.00 97.06 80 ALA A N 1
ATOM 622 C CA . ALA A 1 80 ? -2.361 2.376 -5.281 1.00 97.06 80 ALA A CA 1
ATOM 623 C C . ALA A 1 80 ? -2.038 1.055 -5.997 1.00 97.06 80 ALA A C 1
ATOM 625 O O . ALA A 1 80 ? -1.022 0.977 -6.689 1.00 97.06 80 ALA A O 1
ATOM 626 N N . VAL A 1 81 ? -2.920 0.053 -5.911 1.00 96.94 81 VAL A N 1
ATOM 627 C CA . VAL A 1 81 ? -2.786 -1.219 -6.648 1.00 96.94 81 VAL A CA 1
ATOM 628 C C . VAL A 1 81 ? -2.777 -0.982 -8.158 1.00 96.94 81 VAL A C 1
ATOM 630 O O . VAL A 1 81 ? -1.925 -1.522 -8.871 1.00 96.94 81 VAL A O 1
ATOM 633 N N . ARG A 1 82 ? -3.695 -0.146 -8.663 1.00 97.00 82 ARG A N 1
ATOM 634 C CA . ARG A 1 82 ? -3.745 0.205 -10.092 1.00 97.00 82 ARG A CA 1
ATOM 635 C C . ARG A 1 82 ? -2.450 0.869 -10.538 1.00 97.00 82 ARG A C 1
ATOM 637 O O . ARG A 1 82 ? -1.849 0.434 -11.514 1.00 97.00 82 ARG A O 1
ATOM 644 N N . LEU A 1 83 ? -1.983 1.866 -9.789 1.00 95.12 83 LEU A N 1
ATOM 645 C CA . LEU A 1 83 ? -0.729 2.553 -10.084 1.00 95.12 83 LEU A CA 1
ATOM 646 C C . LEU A 1 83 ? 0.461 1.584 -10.099 1.00 95.12 83 LEU A C 1
ATOM 648 O O . LEU A 1 83 ? 1.279 1.626 -11.015 1.00 95.12 83 LEU A O 1
ATOM 652 N N . LEU A 1 84 ? 0.552 0.694 -9.110 1.00 93.44 84 LEU A N 1
ATOM 653 C CA . LEU A 1 84 ? 1.621 -0.296 -9.042 1.00 93.44 84 LEU A CA 1
ATOM 654 C C . LEU A 1 84 ? 1.584 -1.258 -10.233 1.00 93.44 84 LEU A C 1
ATOM 656 O O . LEU A 1 84 ? 2.634 -1.623 -10.756 1.00 93.44 84 LEU A O 1
ATOM 660 N N . THR A 1 85 ? 0.392 -1.645 -10.681 1.00 95.38 85 THR A N 1
ATOM 661 C CA . THR A 1 85 ? 0.216 -2.506 -11.857 1.00 95.38 85 THR A CA 1
ATOM 662 C C . THR A 1 85 ? 0.696 -1.810 -13.128 1.00 95.38 85 THR A C 1
ATOM 664 O O . THR A 1 85 ? 1.437 -2.408 -13.904 1.00 95.38 85 THR A O 1
ATOM 667 N N . GLU A 1 86 ? 0.367 -0.530 -13.309 1.00 93.94 86 GLU A N 1
ATOM 668 C CA . GLU A 1 86 ? 0.872 0.266 -14.435 1.00 93.94 86 GLU A CA 1
ATOM 669 C C . GLU A 1 86 ? 2.397 0.380 -14.417 1.00 93.94 86 GLU A C 1
ATOM 671 O O . GLU A 1 86 ? 3.057 0.233 -15.448 1.00 93.94 86 GLU A O 1
ATOM 676 N N . ILE A 1 87 ? 2.977 0.595 -13.235 1.00 90.62 87 ILE A N 1
ATOM 677 C CA . ILE A 1 87 ? 4.430 0.604 -13.065 1.00 90.62 87 ILE A CA 1
ATOM 678 C C . ILE A 1 87 ? 4.997 -0.771 -13.434 1.00 90.62 87 ILE A C 1
ATOM 680 O O . ILE A 1 87 ? 5.878 -0.844 -14.283 1.00 90.62 87 ILE A O 1
ATOM 684 N N . ARG A 1 88 ? 4.462 -1.866 -12.879 1.00 89.00 88 ARG A N 1
ATOM 685 C CA . ARG A 1 88 ? 4.881 -3.242 -13.193 1.00 89.00 88 ARG A CA 1
ATOM 686 C C . ARG A 1 88 ? 4.863 -3.512 -14.699 1.00 89.00 88 ARG A C 1
ATOM 688 O O . ARG A 1 88 ? 5.837 -4.053 -15.211 1.00 89.00 88 ARG A O 1
ATOM 695 N N . ASN A 1 89 ? 3.796 -3.132 -15.398 1.00 92.88 89 ASN A N 1
ATOM 696 C CA . ASN A 1 89 ? 3.673 -3.346 -16.840 1.00 92.88 89 ASN A CA 1
ATOM 697 C C . ASN A 1 89 ? 4.775 -2.606 -17.606 1.00 92.88 89 ASN A C 1
ATOM 699 O O . ASN A 1 89 ? 5.517 -3.224 -18.363 1.00 92.88 89 ASN A O 1
ATOM 703 N N . ARG A 1 90 ? 4.967 -1.310 -17.324 1.00 90.06 90 ARG A N 1
ATOM 704 C CA . ARG A 1 90 ? 6.030 -0.503 -17.952 1.00 90.06 90 ARG A CA 1
ATOM 705 C C . ARG A 1 90 ? 7.425 -1.062 -17.696 1.00 90.06 90 ARG A C 1
ATOM 707 O O . ARG A 1 90 ? 8.308 -0.943 -18.540 1.00 90.06 90 ARG A O 1
ATOM 714 N N . LEU A 1 91 ? 7.632 -1.635 -16.516 1.00 84.50 91 LEU A N 1
ATOM 715 C CA . LEU A 1 91 ? 8.898 -2.243 -16.13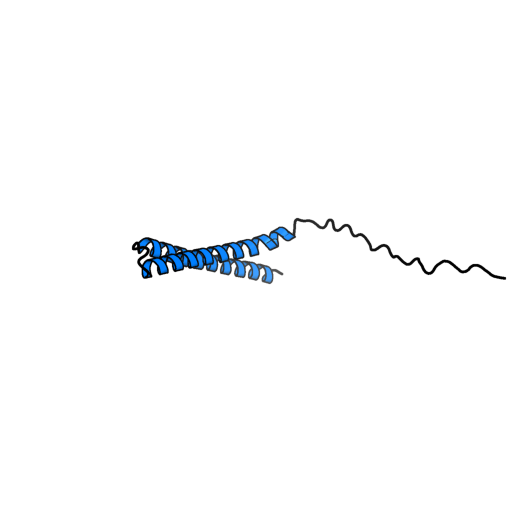2 1.00 84.50 91 LEU A CA 1
ATOM 716 C C . LEU A 1 91 ? 9.169 -3.536 -16.909 1.00 84.50 91 LEU A C 1
ATOM 718 O O . LEU A 1 91 ? 10.284 -3.722 -17.393 1.00 84.50 91 LEU A O 1
ATOM 722 N N . ILE A 1 92 ? 8.157 -4.393 -17.065 1.00 88.06 92 ILE A N 1
ATOM 723 C CA . ILE A 1 92 ? 8.246 -5.592 -17.908 1.00 88.06 92 ILE A CA 1
ATOM 724 C C . ILE A 1 92 ? 8.529 -5.181 -19.357 1.00 88.06 92 ILE A C 1
ATOM 726 O O . ILE A 1 92 ? 9.469 -5.696 -19.950 1.00 88.06 92 ILE A O 1
ATOM 730 N N . ASP A 1 93 ? 7.811 -4.187 -19.887 1.00 89.44 93 ASP A N 1
ATOM 731 C CA . ASP A 1 93 ? 8.026 -3.674 -21.245 1.00 89.44 93 ASP A CA 1
ATOM 732 C C . ASP A 1 93 ? 9.454 -3.150 -21.461 1.00 89.44 93 ASP A C 1
ATOM 734 O O . ASP A 1 93 ? 10.045 -3.349 -22.525 1.00 89.44 93 ASP A O 1
ATOM 738 N N . ALA A 1 94 ? 10.018 -2.453 -20.470 1.00 87.12 94 ALA A N 1
ATOM 739 C CA . ALA A 1 94 ? 11.382 -1.937 -20.535 1.00 87.12 94 ALA A CA 1
ATOM 740 C C . ALA A 1 94 ? 12.417 -3.071 -20.570 1.00 87.12 94 ALA A C 1
ATOM 742 O O . ALA A 1 94 ? 13.334 -3.029 -21.392 1.00 87.12 94 ALA A O 1
ATOM 743 N N . TYR A 1 95 ? 12.244 -4.097 -19.730 1.00 86.00 95 TYR A N 1
ATOM 744 C CA . TYR A 1 95 ? 13.085 -5.296 -19.745 1.00 86.00 95 TYR A CA 1
ATOM 745 C C . TYR A 1 95 ? 13.011 -6.020 -21.096 1.00 86.00 95 TYR A C 1
ATOM 747 O O . TYR A 1 95 ? 14.033 -6.297 -21.722 1.00 86.00 95 TYR A O 1
ATOM 755 N N . ASP A 1 96 ? 11.795 -6.236 -21.592 1.00 87.56 96 ASP A N 1
ATOM 756 C CA . ASP A 1 96 ? 11.509 -6.882 -22.871 1.00 87.56 96 ASP A CA 1
ATOM 757 C C . ASP A 1 96 ? 12.155 -6.161 -24.066 1.00 87.56 96 ASP A C 1
ATOM 759 O O . ASP A 1 96 ? 12.595 -6.791 -25.029 1.00 87.56 96 ASP A O 1
ATOM 763 N N . ARG A 1 97 ? 12.200 -4.824 -24.036 1.00 85.56 97 ARG A N 1
ATOM 764 C CA . ARG A 1 97 ? 12.871 -4.015 -25.066 1.00 85.56 97 ARG A CA 1
ATOM 765 C C . ARG A 1 97 ? 14.385 -4.177 -25.020 1.00 85.56 97 ARG A C 1
ATOM 767 O O . ARG A 1 97 ? 14.991 -4.305 -26.080 1.00 85.56 97 ARG A O 1
ATOM 774 N N . LEU A 1 98 ? 14.981 -4.183 -23.827 1.00 82.81 98 LEU A N 1
ATOM 775 C CA . LEU A 1 98 ? 16.420 -4.399 -23.664 1.00 82.81 98 LEU A CA 1
ATOM 776 C C . LEU A 1 98 ? 16.819 -5.796 -24.153 1.00 82.81 98 LEU A C 1
ATOM 778 O O . LEU A 1 98 ? 17.755 -5.909 -24.934 1.00 82.81 98 LEU A O 1
ATOM 782 N N . SER A 1 99 ? 16.042 -6.825 -23.801 1.00 82.50 99 SER A N 1
ATOM 783 C CA . SER A 1 99 ? 16.286 -8.206 -24.239 1.00 82.50 99 SER A CA 1
ATOM 784 C C . SER A 1 99 ? 16.177 -8.413 -25.752 1.00 82.50 99 SER A C 1
ATOM 786 O O . SER A 1 99 ? 16.725 -9.385 -26.255 1.00 82.50 99 SER A O 1
ATOM 788 N N . ARG A 1 100 ? 15.433 -7.567 -26.475 1.00 78.44 100 ARG A N 1
ATOM 789 C CA . ARG A 1 100 ? 15.278 -7.662 -27.938 1.00 78.44 100 ARG A CA 1
ATOM 790 C C . ARG A 1 100 ? 16.350 -6.903 -28.720 1.00 78.44 100 ARG A C 1
ATOM 792 O O . ARG A 1 100 ? 16.452 -7.096 -29.927 1.00 78.44 100 ARG A O 1
ATOM 799 N N . LEU A 1 101 ? 17.081 -6.000 -28.066 1.00 75.38 101 LEU A N 1
ATOM 800 C CA . LEU A 1 101 ? 18.149 -5.203 -28.679 1.00 75.38 101 LEU A CA 1
ATOM 801 C C . LEU A 1 101 ? 19.531 -5.869 -28.565 1.00 75.38 101 LEU A C 1
ATOM 803 O O . LEU A 1 101 ? 20.433 -5.484 -29.307 1.00 75.38 101 LEU A O 1
ATOM 807 N N . THR A 1 102 ? 19.690 -6.830 -27.655 1.00 53.72 102 THR A N 1
ATOM 808 C CA . THR A 1 102 ? 20.872 -7.699 -27.498 1.00 53.72 102 THR A CA 1
ATOM 809 C C . THR A 1 102 ? 20.666 -9.047 -28.159 1.00 53.72 102 THR A C 1
ATOM 811 O O . THR A 1 102 ? 21.618 -9.526 -28.810 1.00 53.72 102 THR A O 1
#